Protein AF-A0A1F8U832-F1 (afdb_monomer)

Mean predicted aligned error: 9.22 Å

Structure (mmCIF, N/CA/C/O backbone):
data_AF-A0A1F8U832-F1
#
_entry.id   AF-A0A1F8U832-F1
#
loop_
_atom_site.group_PDB
_atom_site.id
_atom_site.type_symbol
_atom_site.label_atom_id
_atom_site.label_alt_id
_atom_site.label_comp_id
_atom_site.label_asym_id
_atom_site.label_entity_id
_atom_site.label_seq_id
_atom_site.pdbx_PDB_ins_code
_atom_site.Cartn_x
_atom_site.Cartn_y
_atom_site.Cartn_z
_atom_site.occupancy
_atom_site.B_iso_or_equiv
_atom_site.auth_seq_id
_atom_site.auth_comp_id
_atom_site.auth_asym_id
_atom_site.auth_atom_id
_atom_site.pdbx_PDB_model_num
ATOM 1 N N . MET A 1 1 ? 14.960 -0.489 -20.516 1.00 57.09 1 MET A N 1
ATOM 2 C CA . MET A 1 1 ? 13.555 -0.952 -20.543 1.00 57.09 1 MET A CA 1
ATOM 3 C C . MET A 1 1 ? 12.665 0.236 -20.884 1.00 57.09 1 MET A C 1
ATOM 5 O O . MET A 1 1 ? 12.935 1.311 -20.367 1.00 57.09 1 MET A O 1
ATOM 9 N N . LEU A 1 2 ? 11.672 0.081 -21.766 1.00 71.75 2 LEU A N 1
ATOM 10 C CA . LEU A 1 2 ? 10.695 1.141 -22.043 1.00 71.75 2 LEU A CA 1
ATOM 11 C C . LEU A 1 2 ? 9.468 0.912 -21.159 1.00 71.75 2 LEU A C 1
ATOM 13 O O . LEU A 1 2 ? 8.836 -0.138 -21.255 1.00 71.75 2 LEU A O 1
ATOM 17 N N . LEU A 1 3 ? 9.161 1.873 -20.292 1.00 81.12 3 LEU A N 1
ATOM 18 C CA . LEU A 1 3 ? 7.960 1.857 -19.466 1.00 81.12 3 LEU A CA 1
ATOM 19 C C . LEU A 1 3 ? 6.916 2.773 -20.111 1.00 81.12 3 LEU A C 1
ATOM 21 O O . LEU A 1 3 ? 7.233 3.911 -20.455 1.00 81.12 3 LEU A O 1
ATOM 25 N N . GLN A 1 4 ? 5.687 2.289 -20.269 1.00 86.19 4 GLN A N 1
ATOM 26 C CA . GLN A 1 4 ? 4.580 3.075 -20.805 1.00 86.19 4 GLN A CA 1
ATOM 27 C C . GLN A 1 4 ? 3.351 2.913 -19.916 1.00 86.19 4 GLN A C 1
ATOM 29 O O . GLN A 1 4 ? 3.019 1.808 -19.488 1.00 86.19 4 GLN A O 1
ATOM 34 N N . GLU A 1 5 ? 2.666 4.024 -19.659 1.00 84.88 5 GLU A N 1
ATOM 35 C CA . GLU A 1 5 ? 1.382 4.023 -18.969 1.00 84.88 5 GLU A CA 1
ATOM 36 C C . GLU A 1 5 ? 0.249 3.883 -19.988 1.00 84.88 5 GLU A C 1
ATOM 38 O O . GLU A 1 5 ? 0.193 4.601 -20.988 1.00 84.88 5 GLU A O 1
ATOM 43 N N . VAL A 1 6 ? -0.657 2.939 -19.736 1.00 88.69 6 VAL A N 1
ATOM 44 C CA . VAL A 1 6 ? -1.833 2.684 -20.571 1.00 88.69 6 VAL A CA 1
ATOM 45 C C . VAL A 1 6 ? -3.054 2.665 -19.662 1.00 88.69 6 VAL A C 1
ATOM 47 O O . VAL A 1 6 ? -3.059 1.988 -18.632 1.00 88.69 6 VAL A O 1
ATOM 50 N N . GLN A 1 7 ? -4.092 3.416 -20.028 1.00 85.62 7 GLN A N 1
ATOM 51 C CA . GLN A 1 7 ? -5.364 3.374 -19.311 1.00 85.62 7 GLN A CA 1
ATOM 52 C C . GLN A 1 7 ? -5.988 1.985 -19.476 1.00 85.62 7 GLN A C 1
ATOM 54 O O . GLN A 1 7 ? -6.135 1.497 -20.593 1.00 85.62 7 GLN A O 1
ATOM 59 N N . THR A 1 8 ? -6.328 1.337 -18.361 1.00 85.62 8 THR A N 1
ATOM 60 C CA . THR A 1 8 ? -6.852 -0.039 -18.363 1.00 85.62 8 THR A CA 1
ATOM 61 C C . THR A 1 8 ? -8.333 -0.078 -18.017 1.00 85.62 8 THR A C 1
ATOM 63 O O . THR A 1 8 ? -9.144 -0.538 -18.811 1.00 85.62 8 THR A O 1
ATOM 66 N N . GLN A 1 9 ? -8.694 0.427 -16.840 1.00 85.88 9 GLN A N 1
ATOM 67 C CA . GLN A 1 9 ? -10.064 0.452 -16.343 1.00 85.88 9 GLN A CA 1
ATOM 68 C C . GLN A 1 9 ? -10.335 1.761 -15.606 1.00 85.88 9 GLN A C 1
ATOM 70 O O . GLN A 1 9 ? -9.459 2.276 -14.908 1.00 85.88 9 GLN A O 1
ATOM 75 N N . ARG A 1 10 ? -11.561 2.276 -15.725 1.00 84.56 10 ARG A N 1
ATOM 76 C CA . ARG A 1 10 ? -12.051 3.351 -14.862 1.00 84.56 10 ARG A CA 1
ATOM 77 C C . ARG A 1 10 ? -12.679 2.726 -13.620 1.00 84.56 10 ARG A C 1
ATOM 79 O O . ARG A 1 10 ? -13.629 1.957 -13.732 1.00 84.56 10 ARG A O 1
ATOM 86 N N . LEU A 1 11 ? -12.122 3.041 -12.456 1.00 85.94 11 LEU A N 1
ATOM 87 C CA . LEU A 1 11 ? -12.671 2.635 -11.164 1.00 85.94 11 LEU A CA 1
ATOM 88 C C . LEU A 1 11 ? -13.814 3.566 -10.741 1.00 85.94 11 LEU A C 1
ATOM 90 O O . LEU A 1 11 ? -14.019 4.622 -11.339 1.00 85.94 11 LEU A O 1
ATOM 94 N N . SER A 1 12 ? -14.567 3.157 -9.719 1.00 86.00 12 SER A N 1
ATOM 95 C CA . SER A 1 12 ? -15.637 3.991 -9.164 1.00 86.00 12 SER A CA 1
ATOM 96 C C . SER A 1 12 ? -15.052 5.132 -8.338 1.00 86.00 12 SER A C 1
ATOM 98 O O . SER A 1 12 ? -14.205 4.892 -7.473 1.00 86.00 12 SER A O 1
ATOM 100 N N . ASP A 1 13 ? -15.538 6.343 -8.595 1.00 84.00 13 ASP A N 1
ATOM 101 C CA . ASP A 1 13 ? -15.222 7.541 -7.822 1.00 84.00 13 ASP A CA 1
ATOM 102 C C . ASP A 1 13 ? -15.923 7.434 -6.455 1.00 84.00 13 ASP A C 1
ATOM 104 O O . ASP A 1 13 ? -17.146 7.301 -6.383 1.00 84.00 13 ASP A O 1
ATOM 108 N N . THR A 1 14 ? -15.157 7.450 -5.365 1.00 81.56 14 THR A N 1
ATOM 109 C CA . THR A 1 14 ? -15.668 7.409 -3.989 1.00 81.56 14 THR A CA 1
ATOM 110 C C . THR A 1 14 ? -15.099 8.561 -3.181 1.00 81.56 14 THR A C 1
ATOM 112 O O . THR A 1 14 ? -13.992 9.032 -3.426 1.00 81.56 14 THR A O 1
ATOM 115 N N . TRP A 1 15 ? -15.841 8.990 -2.170 1.00 81.38 15 TRP A N 1
ATOM 116 C CA . TRP A 1 15 ? -15.314 9.889 -1.156 1.00 81.38 15 TRP A CA 1
ATOM 117 C C . TRP A 1 15 ? -14.729 9.085 0.001 1.00 81.38 15 TRP A C 1
ATOM 119 O O . TRP A 1 15 ? -15.319 8.083 0.415 1.00 81.38 15 TRP A O 1
ATOM 129 N N . PHE A 1 16 ? -13.581 9.517 0.511 1.00 75.38 16 PHE A N 1
ATOM 130 C CA . PHE A 1 16 ? -12.920 8.899 1.646 1.00 75.38 16 PHE A CA 1
ATOM 131 C C . PHE A 1 16 ? -12.707 9.917 2.763 1.00 75.38 16 PHE A C 1
ATOM 133 O O . PHE A 1 16 ? -11.929 10.856 2.623 1.00 75.38 16 PHE A O 1
ATOM 140 N N . GLY A 1 17 ? -13.434 9.745 3.864 1.00 71.81 17 GLY A N 1
ATOM 141 C CA . GLY A 1 17 ? -13.463 10.676 4.987 1.00 71.81 17 GLY A CA 1
ATOM 142 C C . GLY A 1 17 ? -14.860 10.773 5.607 1.00 71.81 17 GLY A C 1
ATOM 143 O O . GLY A 1 17 ? -15.831 10.304 5.008 1.00 71.81 17 GLY A O 1
ATOM 144 N N . PRO A 1 18 ? -14.984 11.384 6.798 1.00 68.56 18 PRO A N 1
ATOM 145 C CA . PRO A 1 18 ? -16.225 11.384 7.578 1.00 68.5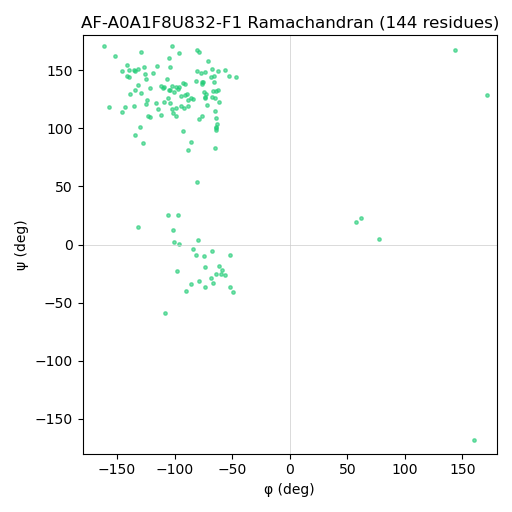6 18 PRO A CA 1
ATOM 146 C C . PRO A 1 18 ? -17.399 12.106 6.902 1.00 68.56 18 PRO A C 1
ATOM 148 O O . PRO A 1 18 ? -18.554 11.819 7.210 1.00 68.56 18 PRO A O 1
ATOM 151 N N . ASN A 1 19 ? -17.136 13.070 6.014 1.00 75.56 19 ASN A N 1
ATOM 152 C CA . ASN A 1 19 ? -18.163 13.788 5.256 1.00 75.56 19 ASN A CA 1
ATOM 153 C C . ASN A 1 19 ? -17.558 14.476 4.022 1.00 75.56 19 ASN A C 1
ATOM 155 O O . ASN A 1 19 ? -16.344 14.584 3.910 1.00 75.56 19 ASN A O 1
ATOM 159 N N . THR A 1 20 ? -18.390 15.021 3.133 1.00 75.31 20 THR A N 1
ATOM 160 C CA . THR A 1 20 ? -17.964 15.655 1.867 1.00 75.31 20 THR A CA 1
ATOM 161 C C . THR A 1 20 ? -17.162 16.956 2.013 1.00 75.31 20 THR A C 1
ATOM 163 O O . THR A 1 20 ? -16.7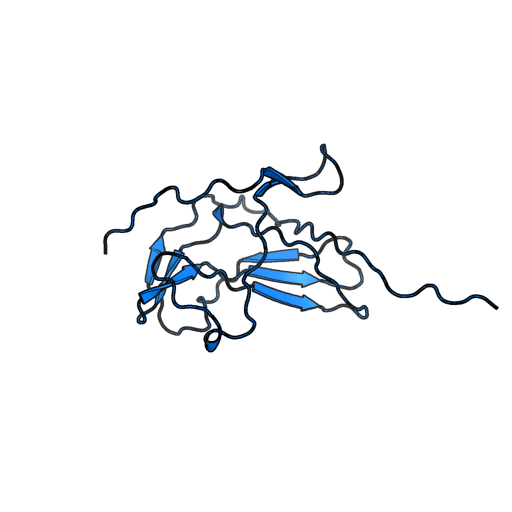18 17.504 1.010 1.00 75.31 20 THR A O 1
ATOM 166 N N . GLN A 1 21 ? -17.003 17.490 3.226 1.00 73.38 21 GLN A N 1
ATOM 167 C CA . GLN A 1 21 ? -16.164 18.661 3.511 1.00 73.38 21 GLN A CA 1
ATOM 168 C C . GLN A 1 21 ? -14.783 18.261 4.049 1.00 73.38 21 GLN A C 1
ATOM 170 O O . GLN A 1 21 ? -13.835 19.035 3.942 1.00 73.38 21 GLN A O 1
ATOM 175 N N . VAL A 1 22 ? -14.666 17.061 4.625 1.00 68.00 22 VAL A N 1
ATOM 176 C CA . VAL A 1 22 ? -13.458 16.541 5.271 1.00 68.00 22 VAL A CA 1
ATOM 177 C C . VAL A 1 22 ? -13.178 15.145 4.726 1.00 68.00 22 VAL A C 1
ATOM 179 O O . VAL A 1 22 ? -13.803 14.165 5.129 1.00 68.00 22 VAL A O 1
ATOM 182 N N . GLY A 1 23 ? -12.235 15.059 3.794 1.00 73.25 23 GLY A N 1
ATOM 183 C CA . GLY A 1 23 ? -11.854 13.818 3.131 1.00 73.25 23 GLY A CA 1
ATOM 184 C C . GLY A 1 23 ? -11.137 14.071 1.811 1.00 73.25 23 GLY A C 1
ATOM 185 O O . GLY A 1 23 ? -10.747 15.200 1.511 1.00 73.25 23 GLY A O 1
ATOM 186 N N . GLU A 1 24 ? -10.977 13.015 1.027 1.00 75.56 24 GLU A N 1
ATOM 187 C CA . GLU A 1 24 ? -10.376 13.051 -0.302 1.00 75.56 24 GLU A CA 1
ATOM 188 C C . GLU A 1 24 ? -11.187 12.226 -1.307 1.00 75.56 24 GLU A C 1
ATOM 190 O O . GLU A 1 24 ? -11.851 11.244 -0.964 1.00 75.56 24 GLU A O 1
ATOM 195 N N . LEU A 1 25 ? -11.140 12.643 -2.574 1.00 79.12 25 LEU A N 1
ATOM 196 C CA . LEU A 1 25 ? -11.664 11.844 -3.674 1.00 79.12 25 LEU A CA 1
ATOM 197 C C . LEU A 1 25 ? -10.705 10.678 -3.928 1.00 79.12 25 LEU A C 1
ATOM 199 O O . LEU A 1 25 ? -9.517 10.882 -4.180 1.00 79.12 25 LEU A O 1
ATOM 203 N N . CYS A 1 26 ? -11.235 9.462 -3.913 1.00 77.88 26 CYS A N 1
ATOM 204 C CA . CYS A 1 26 ? -10.482 8.239 -4.135 1.00 77.88 26 CYS A CA 1
ATOM 205 C C . CYS A 1 26 ? -11.152 7.367 -5.193 1.00 77.88 26 CYS A C 1
ATOM 207 O O . CYS A 1 26 ? -12.329 7.517 -5.517 1.00 77.88 26 CYS A O 1
ATOM 209 N N . TYR A 1 27 ? -10.397 6.390 -5.680 1.00 81.38 27 TYR A N 1
ATOM 210 C CA . TYR A 1 27 ? -10.945 5.291 -6.458 1.00 81.38 27 TYR A CA 1
ATOM 211 C C . TYR A 1 27 ? -11.145 4.071 -5.563 1.00 81.38 27 TYR A C 1
ATOM 213 O O . TYR A 1 27 ? -10.250 3.714 -4.796 1.00 81.38 27 TYR A O 1
ATOM 221 N N . ALA A 1 28 ? -12.296 3.412 -5.683 1.00 80.94 28 ALA A N 1
ATOM 222 C CA . ALA A 1 28 ? -12.570 2.165 -4.976 1.00 80.94 28 ALA A CA 1
ATOM 223 C C . ALA A 1 28 ? -12.308 0.945 -5.870 1.00 80.94 28 ALA A C 1
ATOM 225 O O . ALA A 1 28 ? -12.775 0.883 -7.009 1.00 80.94 28 ALA A O 1
ATOM 226 N N . ASP A 1 29 ? -11.618 -0.054 -5.320 1.00 83.00 29 ASP A N 1
ATOM 227 C CA . ASP A 1 29 ? -11.499 -1.399 -5.887 1.00 83.00 29 ASP A CA 1
ATOM 228 C C . ASP A 1 29 ? -11.551 -2.438 -4.755 1.00 83.00 29 ASP A C 1
ATOM 230 O O . ASP A 1 29 ? -11.211 -2.145 -3.605 1.00 83.00 29 ASP A O 1
ATOM 234 N N . LYS A 1 30 ? -11.975 -3.666 -5.066 1.00 80.38 30 LYS A N 1
ATOM 235 C CA . LYS A 1 30 ? -11.889 -4.778 -4.115 1.00 80.38 30 LYS A CA 1
ATOM 236 C C . LYS A 1 30 ? -10.434 -5.202 -3.987 1.00 80.38 30 LYS A C 1
ATOM 238 O O . LYS A 1 30 ? -9.765 -5.483 -4.982 1.00 80.38 30 LYS A O 1
ATOM 243 N N . THR A 1 31 ? -9.951 -5.303 -2.752 1.00 76.19 31 THR A N 1
ATOM 244 C CA . THR A 1 31 ? -8.568 -5.713 -2.519 1.00 76.19 31 THR A CA 1
ATOM 245 C C . THR A 1 31 ? -8.313 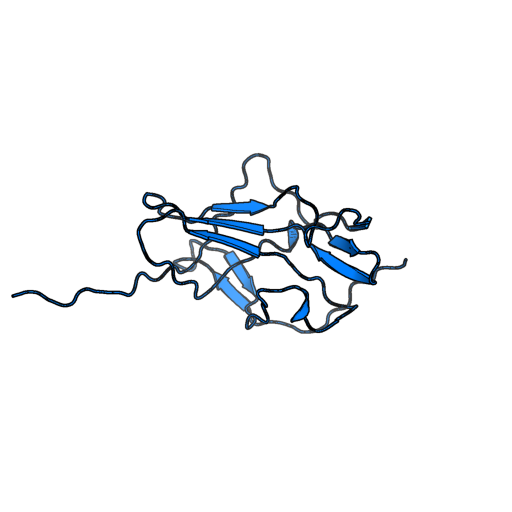-7.129 -3.041 1.00 76.19 31 THR A C 1
ATOM 247 O O . THR A 1 31 ? -9.072 -8.064 -2.789 1.00 76.19 31 THR A O 1
ATOM 250 N N . GLN A 1 32 ? -7.214 -7.285 -3.777 1.00 80.94 32 GLN A N 1
ATOM 251 C CA . GLN A 1 32 ? -6.649 -8.584 -4.145 1.00 80.94 32 GLN A CA 1
ATOM 252 C C . GLN A 1 32 ? -5.384 -8.874 -3.330 1.00 80.94 32 GLN A C 1
ATOM 254 O O . GLN A 1 32 ? -4.504 -9.596 -3.799 1.00 80.94 32 GLN A O 1
ATOM 259 N N . ALA A 1 33 ? -5.274 -8.276 -2.139 1.00 84.69 33 ALA A N 1
ATOM 260 C CA . ALA A 1 33 ? -4.129 -8.445 -1.259 1.00 84.69 33 ALA A CA 1
ATOM 261 C C . ALA A 1 33 ? -3.885 -9.922 -0.922 1.00 84.69 33 ALA A C 1
ATOM 263 O O . ALA A 1 33 ? -4.801 -10.752 -0.898 1.00 84.69 33 ALA A O 1
ATOM 264 N N . ARG A 1 34 ? -2.616 -10.233 -0.683 1.00 90.00 34 ARG A N 1
ATOM 265 C CA . ARG A 1 34 ? -2.131 -11.518 -0.186 1.00 90.00 34 ARG A CA 1
ATOM 266 C C . ARG A 1 34 ? -1.173 -11.248 0.959 1.00 90.00 34 ARG A C 1
ATOM 268 O O . ARG A 1 34 ? -0.538 -10.194 0.981 1.00 90.00 34 ARG A O 1
ATOM 275 N N . HIS A 1 35 ? -1.090 -12.188 1.893 1.00 86.25 35 HIS A N 1
ATOM 276 C CA . HIS A 1 35 ? -0.183 -12.068 3.033 1.00 86.25 35 HIS A CA 1
ATOM 277 C C . HIS A 1 35 ? 1.258 -12.417 2.658 1.00 86.25 35 HIS A C 1
ATOM 279 O O . HIS A 1 35 ? 2.188 -11.844 3.219 1.00 86.25 35 HIS A O 1
ATOM 285 N N . SER A 1 36 ? 1.436 -13.324 1.698 1.00 84.56 36 SER A N 1
ATOM 286 C CA . SER A 1 36 ? 2.740 -13.782 1.227 1.00 84.56 36 SER A CA 1
ATOM 287 C C . SER A 1 36 ? 2.975 -13.393 -0.235 1.00 84.56 36 SER A C 1
ATOM 289 O O . SER A 1 36 ? 2.031 -13.214 -1.016 1.00 84.56 36 SER A O 1
ATOM 291 N N . LYS A 1 37 ? 4.249 -13.243 -0.621 1.00 82.38 37 LYS A N 1
ATOM 292 C CA . LYS A 1 37 ? 4.627 -12.925 -2.009 1.00 82.38 37 LYS A CA 1
ATOM 293 C C . LYS A 1 37 ? 4.291 -14.095 -2.935 1.00 82.38 37 LYS A C 1
ATOM 295 O O . LYS A 1 37 ? 3.935 -13.887 -4.091 1.00 82.38 37 LYS A O 1
ATOM 300 N N . GLU A 1 38 ? 4.387 -15.313 -2.424 1.00 85.56 38 GLU A N 1
ATOM 301 C CA . GLU A 1 38 ? 4.229 -16.572 -3.148 1.00 85.56 38 GLU A CA 1
ATOM 302 C C . GLU A 1 38 ? 2.784 -16.787 -3.617 1.00 85.56 38 GLU A C 1
ATOM 304 O O . GLU A 1 38 ? 2.550 -17.400 -4.656 1.00 85.56 38 GLU A O 1
ATOM 309 N N . GLU A 1 39 ? 1.813 -16.230 -2.892 1.00 87.81 39 GLU A N 1
ATOM 310 C CA . GLU A 1 39 ? 0.392 -16.271 -3.248 1.00 87.81 39 GLU A CA 1
ATOM 311 C C . GLU A 1 39 ? -0.012 -15.214 -4.289 1.00 87.81 39 GLU A C 1
ATOM 313 O O . GLU A 1 39 ? -1.151 -15.223 -4.779 1.00 87.81 39 GLU A O 1
ATOM 318 N N . LEU A 1 40 ? 0.878 -14.268 -4.617 1.00 87.88 40 LEU A N 1
ATOM 319 C CA . LEU A 1 40 ? 0.567 -13.220 -5.581 1.00 87.88 40 LEU A CA 1
ATOM 320 C C . LEU A 1 40 ? 0.563 -13.790 -7.006 1.00 87.88 40 LEU A C 1
ATOM 322 O O . LEU A 1 40 ? 1.561 -14.354 -7.463 1.00 87.88 40 LEU A O 1
ATOM 326 N N . PRO A 1 41 ? -0.521 -13.587 -7.776 1.00 86.88 41 PRO A N 1
ATOM 327 C CA . PRO A 1 41 ? -0.514 -13.944 -9.183 1.00 86.88 41 PRO A CA 1
ATOM 328 C C . PRO A 1 41 ? 0.519 -13.089 -9.917 1.00 86.88 41 PRO A C 1
ATOM 330 O O . PRO A 1 41 ? 0.532 -11.860 -9.798 1.00 86.88 41 PRO A O 1
ATOM 333 N N . ARG A 1 42 ? 1.364 -13.730 -10.728 1.00 83.25 42 ARG A N 1
ATOM 334 C CA . ARG A 1 42 ? 2.354 -13.021 -11.543 1.00 83.25 42 ARG A CA 1
ATOM 335 C C . ARG A 1 42 ? 1.646 -12.142 -12.572 1.00 83.25 42 ARG A C 1
ATOM 337 O O . ARG A 1 42 ? 0.969 -12.637 -13.470 1.00 83.25 42 ARG A O 1
ATOM 344 N N . ARG A 1 43 ? 1.806 -10.824 -12.440 1.00 88.00 43 ARG A N 1
ATOM 345 C CA . ARG A 1 43 ? 1.227 -9.818 -13.340 1.00 88.00 43 ARG A CA 1
ATOM 346 C C . ARG A 1 43 ? 2.283 -8.786 -13.699 1.00 88.00 43 ARG A C 1
ATOM 348 O O . ARG A 1 43 ? 2.452 -7.797 -13.002 1.00 88.00 43 ARG A O 1
ATOM 355 N N . VAL A 1 44 ? 2.958 -9.004 -14.821 1.00 85.56 44 VAL A N 1
ATOM 356 C CA . VAL A 1 44 ? 4.064 -8.149 -15.294 1.00 85.56 44 VAL A CA 1
ATOM 357 C C . VAL A 1 44 ? 3.661 -6.693 -15.571 1.00 85.56 44 VAL A C 1
ATOM 359 O O . VAL A 1 44 ? 4.509 -5.816 -15.615 1.00 85.56 44 VAL A O 1
ATOM 362 N N . HIS A 1 45 ? 2.364 -6.427 -15.743 1.00 88.56 45 HIS A N 1
ATOM 363 C CA . HIS A 1 45 ? 1.813 -5.099 -16.027 1.00 88.56 45 HIS A CA 1
ATOM 364 C C . HIS A 1 45 ? 1.216 -4.403 -14.791 1.00 88.56 45 HIS A C 1
ATOM 366 O O . HIS A 1 45 ? 0.646 -3.322 -14.924 1.00 88.56 45 HIS A O 1
ATOM 372 N N . LYS A 1 46 ? 1.279 -5.017 -13.598 1.00 90.00 46 LYS A N 1
ATOM 373 C CA . LYS A 1 46 ? 0.779 -4.420 -12.350 1.00 90.00 46 LYS A CA 1
ATOM 374 C C . LYS A 1 46 ? 1.901 -4.312 -11.331 1.00 90.00 46 LYS A C 1
ATOM 376 O O . LYS A 1 46 ? 2.623 -5.276 -11.104 1.00 90.00 46 LYS A O 1
ATOM 381 N N . ALA A 1 47 ? 1.990 -3.155 -10.687 1.00 91.88 47 ALA A N 1
ATOM 382 C CA . ALA A 1 47 ? 2.841 -2.979 -9.524 1.00 91.88 47 ALA A CA 1
ATOM 383 C C . ALA A 1 47 ? 2.147 -3.508 -8.263 1.00 91.88 47 ALA A C 1
ATOM 385 O O . ALA A 1 47 ? 0.942 -3.319 -8.086 1.00 91.88 47 ALA A O 1
ATOM 386 N N . VAL A 1 48 ? 2.912 -4.159 -7.391 1.00 93.00 48 VAL A N 1
ATOM 387 C CA . VAL A 1 48 ? 2.474 -4.581 -6.058 1.00 93.00 48 VAL A CA 1
ATOM 388 C C . VAL A 1 48 ? 2.878 -3.513 -5.047 1.00 93.00 48 VAL A C 1
ATOM 390 O O . VAL A 1 48 ? 4.047 -3.137 -4.978 1.00 93.00 48 VAL A O 1
ATOM 393 N N . THR A 1 49 ? 1.927 -3.047 -4.239 1.00 92.12 49 THR A N 1
ATOM 394 C CA . THR A 1 49 ? 2.203 -2.147 -3.111 1.00 92.12 49 THR A CA 1
ATOM 395 C C . THR A 1 49 ? 2.262 -2.954 -1.820 1.00 92.12 49 THR A C 1
ATOM 397 O O . THR A 1 49 ? 1.224 -3.459 -1.387 1.00 92.12 49 THR A O 1
ATOM 400 N N . PRO A 1 50 ? 3.442 -3.104 -1.191 1.00 92.31 50 PRO A N 1
ATOM 401 C CA . PRO A 1 50 ? 3.531 -3.726 0.120 1.00 92.31 50 PRO A CA 1
ATOM 402 C C . PRO A 1 50 ? 2.845 -2.844 1.159 1.00 92.31 50 PRO A C 1
ATOM 404 O O . PRO A 1 50 ? 3.125 -1.647 1.241 1.00 92.31 50 PRO A O 1
ATOM 407 N N . VAL A 1 51 ? 1.994 -3.447 1.985 1.00 90.19 51 VAL A N 1
ATOM 408 C CA . VAL A 1 51 ? 1.343 -2.769 3.107 1.00 90.19 51 VAL A CA 1
ATOM 409 C C . VAL A 1 51 ? 1.652 -3.536 4.384 1.00 90.19 51 VAL A C 1
ATOM 411 O O . VAL A 1 51 ? 1.362 -4.726 4.478 1.00 90.19 51 VAL A O 1
ATOM 414 N N . THR A 1 52 ? 2.214 -2.846 5.370 1.00 90.12 52 THR A N 1
ATOM 415 C CA . THR A 1 52 ? 2.417 -3.377 6.718 1.00 90.12 52 THR A CA 1
ATOM 416 C C . THR A 1 52 ? 1.465 -2.680 7.667 1.00 90.12 52 THR A C 1
ATOM 418 O O . THR A 1 52 ? 1.514 -1.462 7.810 1.00 90.12 52 THR A O 1
ATOM 421 N N . VAL A 1 53 ? 0.629 -3.454 8.346 1.00 88.38 53 VAL A N 1
ATOM 422 C CA . VAL A 1 53 ? -0.288 -2.950 9.365 1.00 88.38 53 VAL A CA 1
ATOM 423 C C . VAL A 1 53 ? 0.268 -3.310 10.737 1.00 88.38 53 VAL A C 1
ATOM 425 O O . VAL A 1 53 ? 0.489 -4.483 11.028 1.00 88.38 53 VAL A O 1
ATOM 428 N N . LYS A 1 54 ? 0.502 -2.301 11.574 1.00 89.69 54 LYS A N 1
ATOM 429 C CA . LYS A 1 54 ? 0.928 -2.444 12.964 1.00 89.69 54 LYS A CA 1
ATOM 430 C C . LYS A 1 54 ? -0.209 -1.994 13.864 1.00 89.69 54 LYS A C 1
ATOM 432 O O . LYS A 1 54 ? -0.536 -0.810 13.906 1.00 89.69 54 LYS A O 1
ATOM 437 N N . ASN A 1 55 ? -0.800 -2.952 14.566 1.00 88.25 55 ASN A N 1
ATOM 438 C CA . ASN A 1 55 ? -1.723 -2.658 15.646 1.00 88.25 55 ASN A CA 1
ATOM 439 C C . ASN A 1 55 ? -0.942 -2.620 16.963 1.00 88.25 55 ASN A C 1
ATOM 441 O O . ASN A 1 55 ? -0.652 -3.671 17.527 1.00 88.25 55 ASN A O 1
ATOM 445 N N . ASN A 1 56 ? -0.572 -1.425 17.415 1.00 87.75 56 ASN A N 1
ATOM 446 C CA . ASN A 1 56 ? 0.070 -1.202 18.712 1.00 87.75 56 ASN A CA 1
ATOM 447 C C . ASN A 1 56 ? -0.957 -0.771 19.772 1.00 87.75 56 ASN A C 1
ATOM 449 O O . ASN A 1 56 ? -0.604 -0.063 20.714 1.00 87.75 56 ASN A O 1
ATOM 453 N N . SER A 1 57 ? -2.223 -1.147 19.592 1.00 84.31 57 SER A N 1
ATOM 454 C CA . SER A 1 57 ? -3.292 -0.906 20.551 1.00 84.31 57 SER A CA 1
ATOM 455 C C . SER A 1 57 ? -3.656 -2.190 21.302 1.00 84.31 57 SER A C 1
ATOM 457 O O . SER A 1 57 ? -3.370 -3.311 20.871 1.00 84.31 57 SER A O 1
ATOM 459 N N . SER A 1 58 ? -4.305 -2.017 22.445 1.00 84.38 58 SER A N 1
ATOM 460 C CA . SER A 1 58 ? -4.900 -3.081 23.253 1.00 84.38 58 SER A CA 1
ATOM 461 C C . SER A 1 58 ? -6.195 -3.649 22.656 1.00 84.38 58 SER A C 1
ATOM 463 O O . SER A 1 58 ? -6.702 -4.668 23.130 1.00 84.38 58 SER A O 1
ATOM 465 N N . GLN A 1 59 ? -6.738 -3.009 21.615 1.00 83.44 59 GLN A N 1
ATOM 466 C CA . GLN A 1 59 ? -8.025 -3.346 21.015 1.00 83.44 59 GLN A CA 1
ATOM 467 C C . GLN A 1 59 ? -7.862 -4.085 19.686 1.00 83.44 59 GLN A C 1
ATOM 469 O O . GLN A 1 59 ? -6.891 -3.916 18.947 1.00 83.44 59 GLN A O 1
ATOM 474 N N . MET A 1 60 ? -8.853 -4.909 19.343 1.00 82.69 60 MET A N 1
ATOM 475 C CA . MET A 1 60 ? -8.919 -5.502 18.011 1.00 82.69 60 MET A CA 1
ATOM 476 C C . MET A 1 60 ? -9.186 -4.408 16.970 1.00 82.69 60 MET A C 1
ATOM 478 O O . MET A 1 60 ? -10.165 -3.674 17.075 1.00 82.69 60 MET A O 1
ATOM 482 N N . MET A 1 61 ? -8.344 -4.346 15.938 1.00 81.50 61 MET A N 1
ATOM 483 C CA . MET A 1 61 ? -8.493 -3.410 14.827 1.00 81.50 61 MET A CA 1
ATOM 484 C C . MET A 1 61 ? -9.075 -4.119 13.599 1.00 81.50 61 MET A C 1
ATOM 486 O O . MET A 1 61 ? -8.446 -5.012 13.028 1.00 81.50 61 MET A O 1
ATOM 490 N N . SER A 1 62 ? -10.267 -3.701 13.178 1.00 81.38 62 SER A N 1
ATOM 491 C CA . SER A 1 62 ? -10.882 -4.090 11.907 1.00 81.38 62 SER A CA 1
ATOM 492 C C . SER A 1 62 ? -10.526 -3.064 10.825 1.00 81.38 62 SER A C 1
ATOM 494 O O . SER A 1 62 ? -10.514 -1.863 11.080 1.00 81.38 62 SER A O 1
ATOM 496 N N . ILE A 1 63 ? -10.223 -3.519 9.606 1.00 78.75 63 ILE A N 1
ATOM 497 C CA . ILE A 1 63 ? -9.975 -2.632 8.460 1.00 78.75 63 ILE A CA 1
ATOM 498 C C . ILE A 1 63 ? -10.974 -2.979 7.365 1.00 78.75 63 ILE A C 1
ATOM 500 O O . ILE A 1 63 ? -10.863 -4.026 6.729 1.00 78.75 63 ILE A O 1
ATOM 504 N N . GLU A 1 64 ? -11.926 -2.084 7.122 1.00 78.75 64 GLU A N 1
ATOM 505 C CA . GLU A 1 64 ? -12.884 -2.233 6.023 1.00 78.75 64 GLU A CA 1
ATOM 506 C C . GLU A 1 64 ? -12.379 -1.592 4.731 1.00 78.75 64 GLU A C 1
ATOM 508 O O . GLU A 1 64 ? -12.548 -2.136 3.637 1.00 78.75 64 GLU A 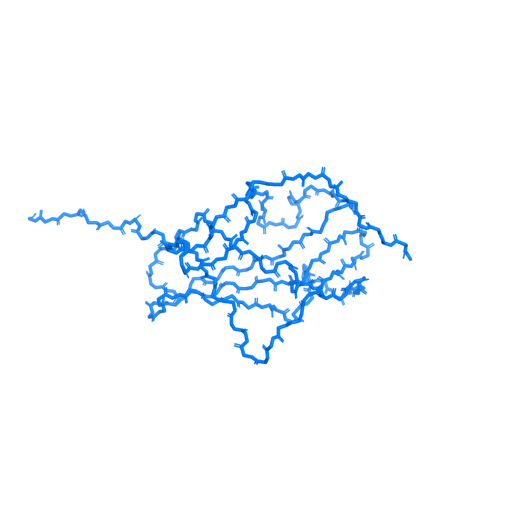O 1
ATOM 513 N N . LYS A 1 65 ? -11.747 -0.422 4.855 1.00 78.06 65 LYS A N 1
ATOM 514 C CA . LYS A 1 65 ? -11.246 0.372 3.734 1.00 78.06 65 LYS A CA 1
ATOM 515 C C . LYS A 1 65 ? -9.886 0.963 4.067 1.00 78.06 65 LYS A C 1
ATOM 517 O O . LYS A 1 65 ? -9.634 1.385 5.193 1.00 78.06 65 LYS A O 1
ATOM 522 N N . LEU A 1 66 ? -9.036 1.030 3.049 1.00 79.62 66 LEU A N 1
ATOM 523 C CA . LEU A 1 66 ? -7.698 1.595 3.129 1.00 79.62 66 LEU A CA 1
ATOM 524 C C . LEU A 1 66 ? -7.466 2.494 1.911 1.00 79.62 66 LEU A C 1
ATOM 526 O O . LEU A 1 66 ? -7.495 2.001 0.784 1.00 79.62 66 LEU A O 1
ATOM 530 N N . SER A 1 67 ? -7.219 3.787 2.133 1.00 82.06 67 SER A N 1
ATOM 531 C CA . SER A 1 67 ? -6.706 4.680 1.084 1.00 82.06 67 SER A CA 1
ATOM 532 C C . SER A 1 67 ? -5.185 4.577 1.043 1.00 82.06 67 SER A C 1
ATOM 534 O O . SER A 1 67 ? -4.511 4.720 2.065 1.00 82.06 67 SER A O 1
ATOM 536 N N . LEU A 1 68 ? -4.642 4.283 -0.138 1.00 85.56 68 LEU A N 1
ATOM 537 C CA . LEU A 1 68 ? -3.203 4.215 -0.369 1.00 85.56 68 LEU A CA 1
ATOM 538 C C . LEU A 1 68 ? -2.750 5.455 -1.144 1.00 85.56 68 LEU A C 1
ATOM 540 O O . LEU A 1 68 ? -3.330 5.756 -2.190 1.00 85.56 68 LEU A O 1
ATOM 544 N N . PRO A 1 69 ? -1.661 6.123 -0.729 1.00 86.38 69 PRO A N 1
ATOM 545 C CA . PRO A 1 69 ? -1.165 7.326 -1.387 1.00 86.38 69 PRO A CA 1
ATOM 546 C C . PRO A 1 69 ? -0.336 6.991 -2.636 1.00 86.38 69 PRO A C 1
ATOM 548 O O . PRO A 1 69 ? 0.803 7.428 -2.779 1.00 86.38 69 PRO A O 1
ATOM 551 N N . VAL A 1 70 ? -0.898 6.206 -3.558 1.00 88.75 70 VAL A N 1
ATOM 552 C CA . VAL A 1 70 ? -0.207 5.685 -4.752 1.00 88.75 70 VAL A CA 1
ATOM 553 C C . VAL A 1 70 ? 0.543 6.763 -5.553 1.00 88.75 70 VAL A C 1
ATOM 555 O O . VAL A 1 70 ? 1.667 6.486 -5.970 1.00 88.75 70 VAL A O 1
ATOM 558 N N . PRO A 1 71 ? 0.018 7.992 -5.762 1.00 89.50 71 PRO A N 1
ATOM 559 C CA . PRO A 1 71 ? 0.751 9.037 -6.485 1.00 89.50 71 PRO A CA 1
ATOM 560 C C . PRO A 1 71 ? 2.098 9.426 -5.862 1.00 89.50 71 PRO A C 1
ATOM 562 O O . PRO A 1 71 ? 2.958 9.952 -6.565 1.00 89.50 71 PRO A O 1
ATOM 565 N N . TYR A 1 72 ? 2.288 9.164 -4.570 1.00 89.62 72 TYR A N 1
ATOM 566 C CA . TYR A 1 72 ? 3.487 9.510 -3.812 1.00 89.62 72 TYR A CA 1
ATOM 567 C C . TYR A 1 72 ? 4.486 8.353 -3.701 1.00 89.62 72 TYR A C 1
ATOM 569 O O . TYR A 1 72 ? 5.539 8.517 -3.087 1.00 89.62 72 TYR A O 1
ATOM 577 N N . LEU A 1 73 ? 4.179 7.198 -4.297 1.00 92.06 73 LEU A N 1
ATOM 578 C CA . LEU A 1 73 ? 5.046 6.026 -4.280 1.00 92.06 73 LEU A CA 1
ATOM 579 C C . LEU A 1 73 ? 5.889 5.968 -5.558 1.00 92.06 73 LEU A C 1
ATOM 581 O O . LEU A 1 73 ? 5.395 6.155 -6.671 1.00 92.06 73 LEU A O 1
ATOM 585 N N . SER A 1 74 ? 7.171 5.677 -5.394 1.00 93.25 74 SER A N 1
ATOM 586 C CA . SER A 1 74 ? 8.094 5.335 -6.471 1.00 93.25 74 SER A CA 1
ATOM 587 C C . SER A 1 74 ? 7.772 3.945 -7.020 1.00 93.25 74 SER A C 1
ATOM 589 O O . SER A 1 74 ? 7.187 3.114 -6.324 1.00 93.25 74 SER A O 1
ATOM 591 N N . LEU A 1 75 ? 8.204 3.675 -8.253 1.00 93.62 75 LEU A N 1
ATOM 592 C CA . LEU A 1 75 ? 8.086 2.368 -8.895 1.00 93.62 75 LEU A CA 1
ATOM 593 C C . LEU A 1 75 ? 9.458 1.709 -9.021 1.00 93.62 75 LEU A C 1
ATOM 595 O O . LEU A 1 75 ? 10.417 2.328 -9.488 1.00 93.62 75 LEU A O 1
ATOM 599 N N . TYR A 1 76 ? 9.509 0.429 -8.689 1.00 93.19 76 TYR A N 1
ATOM 600 C CA . TYR A 1 76 ? 10.687 -0.417 -8.715 1.00 93.19 76 TYR A CA 1
ATOM 601 C C . TYR A 1 76 ? 10.445 -1.671 -9.552 1.00 93.19 76 TYR A C 1
ATOM 603 O O . TYR A 1 76 ? 9.337 -2.208 -9.581 1.00 93.19 76 TYR A O 1
ATOM 611 N N . GLY A 1 77 ? 11.498 -2.144 -10.207 1.00 92.00 77 GLY A N 1
ATOM 612 C CA . GLY A 1 77 ? 11.570 -3.448 -10.850 1.00 92.00 77 GLY A CA 1
ATOM 613 C C . GLY A 1 77 ? 12.523 -4.352 -10.082 1.00 92.00 77 GLY A C 1
ATOM 614 O O . GLY A 1 77 ? 13.617 -3.928 -9.704 1.00 92.00 77 GLY A O 1
ATOM 615 N N . LEU A 1 78 ? 12.109 -5.594 -9.847 1.00 89.94 78 LEU A N 1
ATOM 616 C CA . LEU A 1 78 ? 12.980 -6.633 -9.300 1.00 89.94 78 LEU A CA 1
ATOM 617 C C . LEU A 1 78 ? 13.571 -7.497 -10.420 1.00 89.94 78 LEU A C 1
ATOM 619 O O . LEU A 1 78 ? 13.077 -7.509 -11.548 1.00 89.94 78 LEU A O 1
ATOM 623 N N . ALA A 1 79 ? 14.608 -8.270 -10.089 1.00 87.69 79 ALA A N 1
ATOM 624 C CA . ALA A 1 79 ? 15.284 -9.169 -11.028 1.00 87.69 79 ALA A CA 1
ATOM 625 C C . ALA A 1 79 ? 14.360 -10.246 -11.637 1.00 87.69 79 ALA A C 1
ATOM 627 O O . ALA A 1 79 ? 14.611 -10.728 -12.737 1.00 87.69 79 ALA A O 1
ATOM 628 N N . ASP A 1 80 ? 13.273 -10.605 -10.947 1.00 86.69 80 ASP A N 1
ATOM 629 C CA . ASP A 1 80 ? 12.252 -11.542 -11.437 1.00 86.69 80 ASP A CA 1
ATOM 630 C C . ASP A 1 80 ? 11.246 -10.900 -12.422 1.00 86.69 80 ASP A C 1
ATOM 632 O O . ASP A 1 80 ? 10.294 -11.557 -12.851 1.00 86.69 80 ASP A O 1
ATOM 636 N N . GLY A 1 81 ? 11.442 -9.624 -12.778 1.00 87.44 81 GLY A N 1
ATOM 637 C CA . GLY A 1 81 ? 10.580 -8.851 -13.673 1.00 87.44 81 GLY A CA 1
ATOM 638 C C . GLY A 1 81 ? 9.290 -8.345 -13.023 1.00 87.44 81 GLY A C 1
ATOM 639 O O . GLY A 1 81 ? 8.445 -7.771 -13.711 1.00 87.44 81 GLY A O 1
ATOM 640 N N . SER A 1 82 ? 9.102 -8.559 -11.718 1.00 90.19 82 SER A N 1
ATOM 641 C CA . SER A 1 82 ? 7.947 -8.027 -10.999 1.00 90.19 82 SER A CA 1
ATOM 642 C C . SER A 1 82 ? 8.103 -6.538 -10.694 1.00 90.19 82 SER A C 1
ATOM 644 O O . SER A 1 82 ? 9.205 -6.028 -10.473 1.00 90.19 82 SER A O 1
ATOM 646 N N . LEU A 1 83 ? 6.968 -5.841 -10.685 1.00 92.19 83 LEU A N 1
ATOM 647 C CA . LEU A 1 83 ? 6.884 -4.417 -10.402 1.00 92.19 83 LEU A CA 1
ATOM 648 C C . 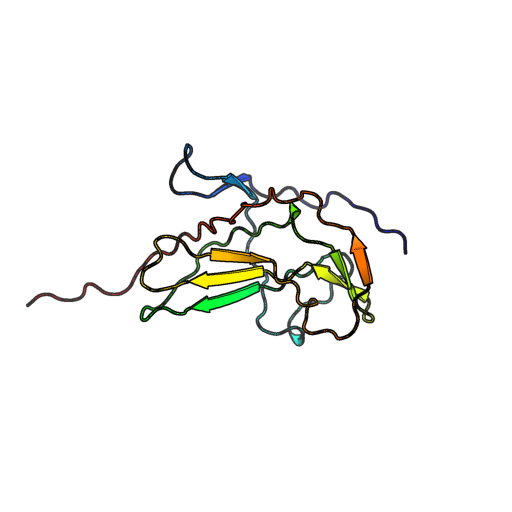LEU A 1 83 ? 6.394 -4.198 -8.975 1.00 92.19 83 LEU A C 1
ATOM 650 O O . LEU A 1 83 ? 5.432 -4.831 -8.538 1.00 92.19 83 LEU A O 1
ATOM 654 N N . TRP A 1 84 ? 7.025 -3.269 -8.270 1.00 93.81 84 TRP A N 1
ATOM 655 C CA . TRP A 1 84 ? 6.731 -2.975 -6.873 1.00 93.81 84 TRP A CA 1
ATOM 656 C C . TRP A 1 84 ? 6.752 -1.482 -6.606 1.00 93.81 84 TRP A C 1
ATOM 658 O O . TRP A 1 84 ? 7.495 -0.749 -7.251 1.00 93.81 84 TRP A O 1
ATOM 668 N N . THR A 1 85 ? 5.965 -1.022 -5.642 1.00 94.31 85 THR A N 1
ATOM 669 C CA . THR A 1 85 ? 6.043 0.362 -5.166 1.00 94.31 85 THR A CA 1
ATOM 670 C C . THR A 1 85 ? 6.781 0.456 -3.840 1.00 94.31 85 THR A C 1
ATOM 672 O O . THR A 1 85 ? 7.020 -0.566 -3.194 1.00 94.31 85 THR A O 1
ATOM 675 N N . ASP A 1 86 ? 7.072 1.682 -3.397 1.00 92.56 86 ASP A N 1
ATOM 676 C CA . ASP A 1 86 ? 7.422 1.930 -1.993 1.00 92.56 86 ASP A CA 1
ATOM 677 C C . ASP A 1 86 ? 6.427 1.224 -1.048 1.00 92.56 86 ASP A C 1
ATOM 679 O O . ASP A 1 86 ? 5.228 1.121 -1.344 1.00 92.56 86 ASP A O 1
ATOM 683 N N . GLN A 1 87 ? 6.934 0.725 0.083 1.00 91.56 87 GLN A N 1
ATOM 684 C CA . GLN A 1 87 ? 6.107 0.097 1.111 1.00 91.56 87 GLN A CA 1
ATOM 685 C C . GLN A 1 87 ? 5.357 1.162 1.910 1.00 91.56 87 GLN A C 1
ATOM 687 O O . GLN A 1 87 ? 5.920 2.179 2.309 1.00 91.56 87 GLN A O 1
ATOM 692 N N . VAL A 1 88 ? 4.101 0.867 2.222 1.00 89.94 88 VAL A N 1
ATOM 693 C CA . VAL A 1 88 ? 3.257 1.674 3.096 1.00 89.94 88 VAL A CA 1
ATOM 694 C C . VAL A 1 88 ? 3.137 0.997 4.461 1.00 89.94 88 VAL A C 1
ATOM 696 O O . VAL A 1 88 ? 2.895 -0.204 4.548 1.00 89.94 88 VAL A O 1
ATOM 699 N N . ILE A 1 89 ? 3.308 1.761 5.536 1.00 88.81 89 ILE A N 1
ATOM 700 C CA . ILE A 1 89 ? 3.161 1.301 6.918 1.00 88.81 89 ILE A CA 1
ATOM 701 C C . ILE A 1 89 ? 1.992 2.050 7.548 1.00 88.81 89 ILE A C 1
ATOM 703 O O . ILE A 1 89 ? 2.011 3.277 7.607 1.00 88.81 89 ILE A O 1
ATOM 707 N N . LEU A 1 90 ? 0.999 1.305 8.023 1.00 87.12 90 LEU A N 1
ATOM 708 C CA . LEU A 1 90 ? -0.098 1.802 8.842 1.00 87.12 90 LEU A CA 1
ATOM 709 C C . LEU A 1 90 ? 0.214 1.488 10.306 1.00 87.12 90 LEU A C 1
ATOM 711 O O . LEU A 1 90 ? 0.333 0.318 10.661 1.00 87.12 90 LEU A O 1
ATOM 715 N N . ASP A 1 91 ? 0.359 2.515 11.137 1.00 86.19 91 ASP A N 1
ATOM 716 C CA . ASP A 1 91 ? 0.621 2.389 12.574 1.00 86.19 91 ASP A CA 1
ATOM 717 C C . ASP A 1 91 ? -0.572 2.942 13.359 1.00 86.19 91 ASP A C 1
ATOM 719 O O . ASP A 1 91 ? -0.915 4.124 13.232 1.00 86.19 91 ASP A O 1
ATOM 723 N N . HIS A 1 92 ? -1.225 2.068 14.123 1.00 83.62 92 HIS A N 1
ATOM 724 C CA . HIS A 1 92 ? -2.352 2.397 14.989 1.00 83.62 92 HIS A CA 1
ATOM 725 C C . HIS A 1 92 ? -1.955 2.244 16.461 1.00 83.62 92 HIS A C 1
ATOM 727 O O . HIS A 1 92 ? -1.303 1.265 16.825 1.00 83.62 92 HIS A O 1
ATOM 733 N N . GLN A 1 93 ? -2.349 3.205 17.298 1.00 81.94 93 GLN A N 1
ATOM 734 C CA . GLN A 1 93 ? -2.002 3.290 18.722 1.00 81.94 93 GLN A CA 1
ATOM 735 C C . GLN A 1 93 ? -3.258 3.616 19.539 1.00 81.94 93 GLN A C 1
ATOM 737 O O . GLN A 1 93 ? -4.128 4.320 19.033 1.00 81.94 93 GLN A O 1
ATOM 742 N N . ASP A 1 94 ? -3.327 3.144 20.792 1.00 71.88 94 ASP A N 1
ATOM 743 C CA . ASP A 1 94 ? -4.513 3.267 21.670 1.00 71.88 94 ASP A CA 1
ATOM 744 C C . ASP A 1 94 ? -5.057 4.704 21.809 1.00 71.88 94 AS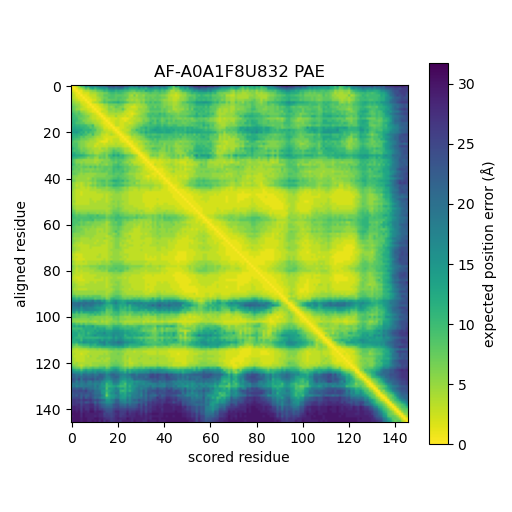P A C 1
ATOM 746 O O . ASP A 1 94 ? -6.266 4.895 21.872 1.00 71.88 94 ASP A O 1
ATOM 750 N N . ASP A 1 95 ? -4.179 5.711 21.845 1.00 64.44 95 ASP A N 1
ATOM 751 C CA . ASP A 1 95 ? -4.537 7.122 22.095 1.00 64.44 95 ASP A CA 1
ATOM 752 C C . ASP A 1 95 ? -4.579 7.972 20.807 1.00 64.44 95 ASP A C 1
ATOM 754 O O . ASP A 1 95 ? -4.583 9.203 20.832 1.00 64.44 95 ASP A O 1
ATOM 758 N N . ALA A 1 96 ? -4.544 7.325 19.638 1.00 61.53 96 ALA A N 1
ATOM 759 C CA . ALA A 1 96 ? -4.563 8.014 18.356 1.00 61.53 96 ALA A CA 1
ATOM 760 C C . ALA A 1 96 ? -5.967 7.972 17.738 1.00 61.53 96 ALA A C 1
ATOM 762 O O . ALA A 1 96 ? -6.409 6.930 17.263 1.00 61.53 96 ALA A O 1
ATOM 763 N N . GLU A 1 97 ? -6.624 9.136 17.635 1.00 58.81 97 GLU A N 1
ATOM 764 C CA . GLU A 1 97 ? -7.878 9.286 16.870 1.00 58.81 97 GLU A CA 1
ATOM 765 C C . GLU A 1 97 ? -7.730 8.847 15.402 1.00 58.81 97 GLU A C 1
ATOM 767 O O . GLU A 1 97 ? -8.706 8.472 14.756 1.00 58.81 97 GLU A O 1
ATOM 772 N N . LEU A 1 98 ? -6.509 8.911 14.856 1.00 63.16 98 LEU A N 1
ATOM 773 C CA . LEU A 1 98 ? -6.203 8.560 13.473 1.00 63.16 98 LEU A CA 1
ATOM 774 C C . LEU A 1 98 ? -4.945 7.697 13.393 1.00 63.16 98 LEU A C 1
ATOM 776 O O . LEU A 1 98 ? -3.892 8.050 13.931 1.00 63.16 98 LEU A O 1
ATOM 780 N N . SER A 1 99 ? -5.034 6.610 12.628 1.00 69.81 99 SER A N 1
ATOM 781 C CA . SER A 1 99 ? -3.874 5.801 12.265 1.00 69.81 99 SER A CA 1
ATOM 782 C C . SER A 1 99 ? -2.918 6.594 11.378 1.00 69.81 99 SER A C 1
ATOM 784 O O . SER A 1 99 ? -3.316 7.344 10.482 1.00 69.81 99 SER A O 1
ATOM 786 N N . ARG A 1 100 ? -1.619 6.433 11.623 1.00 74.75 100 ARG A N 1
ATOM 787 C CA . ARG A 1 100 ? -0.573 7.124 10.867 1.00 74.75 100 ARG A CA 1
ATOM 788 C C . ARG A 1 100 ? -0.145 6.266 9.693 1.00 74.75 100 ARG A C 1
ATOM 790 O O . ARG A 1 100 ? 0.223 5.110 9.880 1.00 74.75 100 ARG A O 1
ATOM 797 N N . LEU A 1 101 ? -0.138 6.852 8.498 1.00 79.50 101 LEU A N 1
ATOM 798 C CA . LEU A 1 101 ? 0.368 6.195 7.301 1.00 79.50 101 LEU A CA 1
ATOM 799 C C . LEU A 1 101 ? 1.719 6.785 6.906 1.00 79.50 101 LEU A C 1
ATOM 801 O O . LEU A 1 101 ? 1.881 7.997 6.763 1.00 79.50 101 LEU A O 1
ATOM 805 N N . GLN A 1 102 ? 2.701 5.905 6.753 1.00 84.75 102 GLN A N 1
ATOM 806 C CA . GLN A 1 102 ? 4.082 6.249 6.448 1.00 84.75 102 GLN A CA 1
ATOM 807 C C . GLN A 1 102 ? 4.544 5.508 5.201 1.00 84.75 102 GLN A C 1
ATOM 809 O O . GLN A 1 102 ? 4.225 4.338 5.009 1.00 84.75 102 GLN A O 1
ATOM 814 N N . ILE A 1 103 ? 5.340 6.181 4.375 1.00 87.31 103 ILE A N 1
ATOM 815 C CA . ILE A 1 103 ? 6.040 5.544 3.263 1.00 87.31 103 ILE A CA 1
ATOM 816 C C . ILE A 1 103 ? 7.411 5.113 3.783 1.00 87.31 103 ILE A C 1
ATOM 818 O O . ILE A 1 103 ? 8.212 5.936 4.236 1.00 87.31 103 ILE A O 1
ATOM 822 N N . SER A 1 104 ? 7.656 3.808 3.773 1.00 84.31 104 SER A N 1
ATOM 823 C CA . SER A 1 104 ? 8.916 3.217 4.203 1.00 84.31 104 SER A CA 1
ATOM 824 C C . SER A 1 104 ? 10.029 3.579 3.228 1.00 84.31 104 SER A C 1
ATOM 826 O O . SER A 1 104 ? 9.830 3.616 2.018 1.00 84.31 104 SER A O 1
ATOM 828 N N . LYS A 1 105 ? 11.233 3.789 3.761 1.00 77.62 105 LYS A N 1
ATOM 829 C CA . LYS A 1 105 ? 12.457 3.901 2.953 1.00 77.62 105 LYS A CA 1
ATOM 830 C C . LYS A 1 105 ? 13.065 2.534 2.624 1.00 77.62 105 LYS A C 1
ATOM 832 O O . LYS A 1 105 ? 14.094 2.478 1.956 1.00 77.62 105 LYS A O 1
ATOM 837 N N . GLN A 1 106 ? 12.490 1.453 3.153 1.00 79.56 106 GLN A N 1
ATOM 838 C CA . GLN A 1 106 ? 12.963 0.100 2.889 1.00 79.56 106 GLN A CA 1
ATOM 839 C C . GLN A 1 106 ? 12.597 -0.327 1.474 1.00 79.56 106 GLN A C 1
ATOM 841 O O . GLN A 1 106 ? 11.570 0.073 0.925 1.00 79.56 106 GLN A O 1
ATOM 846 N N . MET A 1 107 ? 13.453 -1.164 0.897 1.00 77.19 107 MET A N 1
ATOM 847 C CA . MET A 1 107 ? 13.222 -1.690 -0.436 1.00 77.19 107 MET A CA 1
ATOM 848 C C . MET A 1 107 ? 11.991 -2.603 -0.467 1.00 77.19 107 MET A C 1
ATOM 850 O O . MET A 1 107 ? 11.722 -3.321 0.505 1.00 77.19 107 MET A O 1
ATOM 854 N N . PRO A 1 108 ? 11.233 -2.601 -1.575 1.00 77.38 108 PRO A N 1
ATOM 855 C CA . PRO A 1 108 ? 10.030 -3.409 -1.670 1.00 77.38 108 PRO A CA 1
ATOM 856 C C . PRO A 1 108 ? 10.332 -4.908 -1.570 1.00 77.38 108 PRO A C 1
ATOM 858 O O . PRO A 1 108 ? 11.385 -5.379 -2.001 1.00 77.38 108 PRO A O 1
ATOM 861 N N . ALA A 1 109 ? 9.375 -5.660 -1.020 1.00 70.62 109 ALA A N 1
ATOM 862 C CA . ALA A 1 109 ? 9.427 -7.121 -0.900 1.00 70.62 109 ALA A CA 1
ATOM 863 C C . ALA A 1 109 ? 10.640 -7.689 -0.135 1.00 70.62 109 ALA A C 1
ATOM 865 O O . ALA A 1 109 ? 10.963 -8.860 -0.317 1.00 70.62 109 ALA A O 1
ATOM 866 N N . GLY A 1 110 ? 11.330 -6.880 0.680 1.00 71.12 110 GLY A N 1
ATOM 867 C CA . GLY A 1 110 ? 12.549 -7.315 1.373 1.00 71.12 110 GLY A CA 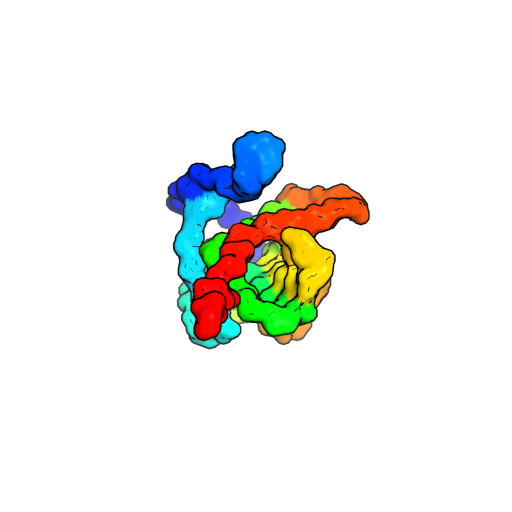1
ATOM 868 C C . GLY A 1 110 ? 13.683 -7.699 0.419 1.00 71.12 110 GLY A C 1
ATOM 869 O O . GLY A 1 110 ? 14.541 -8.492 0.787 1.00 71.12 110 GLY A O 1
ATOM 870 N N . SER A 1 111 ? 13.658 -7.197 -0.820 1.00 73.44 111 SER A N 1
ATOM 871 C CA . SER A 1 111 ? 14.688 -7.500 -1.809 1.00 73.44 111 SER A CA 1
ATOM 872 C C . SER A 1 111 ? 15.978 -6.736 -1.516 1.00 73.44 111 SER A C 1
ATOM 874 O O . SER A 1 111 ? 15.933 -5.546 -1.210 1.00 73.44 111 SER A O 1
ATOM 876 N N . ASP A 1 112 ? 17.120 -7.401 -1.703 1.00 71.88 112 ASP A N 1
ATOM 877 C CA . ASP A 1 112 ? 18.448 -6.783 -1.609 1.00 71.88 112 ASP A CA 1
ATOM 878 C C . ASP A 1 112 ? 18.776 -5.887 -2.817 1.00 71.88 112 ASP A C 1
ATOM 880 O O . ASP A 1 112 ? 19.653 -5.026 -2.745 1.00 71.88 112 ASP A O 1
ATOM 884 N N . SER A 1 113 ? 18.077 -6.069 -3.946 1.00 78.31 113 SER A N 1
ATOM 885 C CA . SER A 1 113 ? 18.326 -5.327 -5.186 1.00 78.31 113 SER A CA 1
ATOM 886 C C . SER A 1 113 ? 17.027 -5.004 -5.926 1.00 78.31 113 SER A C 1
ATOM 888 O O . SER A 1 113 ? 16.323 -5.901 -6.390 1.00 78.31 113 SER A O 1
ATOM 890 N N . ALA A 1 114 ? 16.743 -3.716 -6.101 1.00 86.75 114 ALA A N 1
ATOM 891 C CA . ALA A 1 114 ? 15.604 -3.220 -6.858 1.00 86.75 114 ALA A CA 1
ATOM 892 C C . ALA A 1 114 ? 16.051 -2.017 -7.687 1.00 86.75 114 ALA A C 1
ATOM 894 O O . ALA A 1 114 ? 16.649 -1.075 -7.164 1.00 86.75 114 ALA A O 1
ATOM 895 N N . GLU A 1 115 ? 15.751 -2.039 -8.981 1.00 91.06 115 GLU A N 1
ATOM 896 C CA . GLU A 1 115 ? 15.986 -0.896 -9.855 1.00 91.06 115 GLU A CA 1
ATOM 897 C C . GLU A 1 115 ? 14.804 0.061 -9.726 1.00 91.06 115 GLU A C 1
ATOM 899 O O . GLU A 1 115 ? 13.657 -0.332 -9.933 1.00 91.06 115 GLU A O 1
ATOM 904 N N . ARG A 1 116 ? 15.052 1.332 -9.397 1.00 92.06 116 ARG A N 1
ATOM 905 C CA . ARG A 1 116 ? 13.985 2.336 -9.419 1.00 92.06 116 ARG A CA 1
ATOM 906 C C . ARG A 1 116 ? 13.689 2.734 -10.862 1.00 92.06 116 ARG A C 1
ATOM 908 O O . ARG A 1 116 ? 14.480 3.437 -11.484 1.00 92.06 116 ARG A O 1
ATOM 915 N N . LEU A 1 117 ? 12.517 2.341 -11.343 1.00 93.00 117 LEU A N 1
ATOM 916 C CA . LEU A 1 117 ? 12.046 2.571 -12.708 1.00 93.00 117 LEU A CA 1
ATOM 917 C C . LEU A 1 117 ? 11.373 3.934 -12.872 1.00 93.00 117 LEU A C 1
ATOM 919 O O . LEU A 1 117 ? 11.485 4.554 -13.927 1.00 93.00 117 LEU A O 1
ATOM 923 N N . ALA A 1 118 ? 10.679 4.410 -11.834 1.00 92.50 118 ALA A N 1
ATOM 924 C CA . ALA A 1 118 ? 10.053 5.728 -11.831 1.00 92.50 118 ALA A CA 1
ATOM 925 C C . ALA A 1 118 ? 10.082 6.368 -10.438 1.00 92.50 118 ALA A C 1
ATOM 927 O O . ALA A 1 118 ? 10.050 5.688 -9.410 1.00 92.50 118 ALA A O 1
ATOM 928 N N . LYS A 1 119 ? 10.144 7.701 -10.415 1.00 92.62 119 LYS A N 1
ATOM 929 C CA . LYS A 1 119 ? 9.970 8.513 -9.201 1.00 92.62 119 LYS A CA 1
ATOM 930 C C . LYS A 1 119 ? 8.473 8.634 -8.857 1.00 92.62 119 LYS A C 1
ATOM 932 O O . LYS A 1 119 ? 7.648 8.368 -9.734 1.00 92.62 119 LYS A O 1
ATOM 937 N N . PRO A 1 120 ? 8.121 9.076 -7.636 1.00 92.25 120 PRO A N 1
ATOM 938 C CA . PRO A 1 120 ? 6.751 9.450 -7.310 1.00 92.25 120 PRO A CA 1
ATOM 939 C C . PRO A 1 120 ? 6.197 10.471 -8.305 1.00 92.25 120 PRO A C 1
ATOM 941 O O . PRO A 1 120 ? 6.932 11.339 -8.786 1.00 92.25 120 PRO A O 1
ATOM 944 N N . ARG A 1 121 ? 4.898 10.378 -8.598 1.00 89.75 121 ARG A N 1
ATOM 945 C CA . ARG A 1 121 ? 4.208 11.342 -9.470 1.00 89.75 121 ARG A CA 1
ATOM 946 C C . ARG A 1 121 ? 4.000 12.674 -8.759 1.00 89.75 121 ARG A C 1
ATOM 948 O O . ARG A 1 121 ? 4.105 13.724 -9.383 1.00 89.75 121 ARG A O 1
ATOM 955 N N . LEU A 1 122 ? 3.721 12.614 -7.461 1.00 88.06 122 LEU A N 1
ATOM 956 C CA . LEU A 1 122 ? 3.591 13.760 -6.574 1.00 88.06 122 LEU A CA 1
ATOM 957 C C . LEU A 1 122 ? 4.639 13.677 -5.467 1.00 88.06 122 LEU A C 1
ATOM 959 O O . LEU A 1 122 ? 5.000 12.595 -5.007 1.00 88.06 122 LEU A O 1
ATOM 963 N N . TYR A 1 123 ? 5.107 14.838 -5.021 1.00 81.00 123 TYR A N 1
ATOM 964 C CA . TYR A 1 123 ? 6.008 14.956 -3.881 1.00 81.00 123 TYR A CA 1
ATOM 965 C C . TYR A 1 123 ? 5.239 15.509 -2.690 1.00 81.00 123 TYR A C 1
ATOM 967 O O . TYR A 1 123 ? 4.370 16.366 -2.838 1.00 81.00 123 TYR A O 1
ATOM 975 N N . MET A 1 124 ? 5.562 15.008 -1.504 1.00 67.62 124 MET A N 1
ATOM 976 C CA . MET A 1 124 ? 4.987 15.523 -0.270 1.00 67.62 124 MET A CA 1
ATOM 977 C C . MET A 1 124 ? 5.649 16.850 0.093 1.00 67.62 124 MET A C 1
ATOM 979 O O . MET A 1 124 ? 6.874 16.982 0.025 1.00 67.62 124 MET A O 1
ATOM 983 N N . GLU A 1 1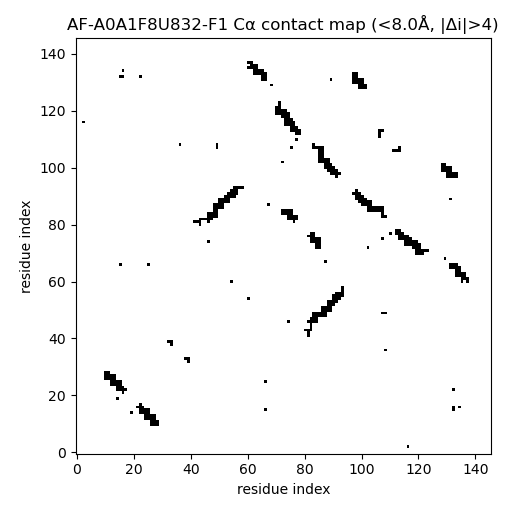25 ? 4.858 17.820 0.541 1.00 59.16 125 GLU A N 1
ATOM 984 C CA . GLU A 1 125 ? 5.404 18.972 1.253 1.00 59.16 125 GLU A CA 1
ATOM 985 C C . GLU A 1 125 ? 5.957 18.510 2.614 1.00 59.16 125 GLU A C 1
ATOM 987 O O . GLU A 1 125 ? 5.486 17.521 3.175 1.00 59.16 125 GLU A O 1
ATOM 992 N N . LYS A 1 126 ? 6.977 19.202 3.143 1.00 47.72 126 LYS A N 1
ATOM 993 C CA . LYS A 1 126 ? 7.847 18.782 4.272 1.00 47.72 126 LYS A CA 1
ATOM 994 C C . LYS A 1 126 ? 7.145 18.325 5.572 1.00 47.72 126 LYS A C 1
ATOM 996 O O . LYS A 1 126 ? 7.823 17.796 6.449 1.00 47.72 126 LYS A O 1
ATOM 1001 N N . HIS A 1 127 ? 5.827 18.490 5.692 1.00 45.34 127 HIS A N 1
ATOM 1002 C CA . HIS A 1 127 ? 5.010 18.103 6.848 1.00 45.34 127 HIS A CA 1
ATOM 1003 C C . HIS A 1 127 ? 3.743 17.310 6.486 1.00 45.34 127 HIS A C 1
ATOM 1005 O O . HIS A 1 127 ? 2.853 17.174 7.323 1.00 45.34 127 HIS A O 1
ATOM 1011 N N . GLY A 1 128 ? 3.638 16.788 5.260 1.00 47.41 128 GLY A N 1
ATOM 1012 C CA . GLY A 1 128 ? 2.516 15.944 4.867 1.00 47.41 128 GLY A CA 1
ATOM 1013 C C . GLY A 1 128 ? 2.503 14.674 5.714 1.00 47.41 128 GLY A C 1
ATOM 1014 O O . GLY A 1 128 ? 3.309 13.776 5.518 1.00 47.41 128 GLY A O 1
ATOM 1015 N N . LEU A 1 129 ? 1.618 14.586 6.694 1.00 51.34 129 LEU A N 1
ATOM 1016 C CA . LEU A 1 129 ? 1.208 13.300 7.233 1.00 51.34 129 LEU A CA 1
ATOM 1017 C C . LEU A 1 129 ? 0.030 12.864 6.373 1.00 51.34 129 LEU A C 1
ATOM 1019 O O . LEU A 1 129 ? -0.951 13.603 6.272 1.00 51.34 129 LEU A O 1
ATOM 1023 N N . PHE A 1 130 ? 0.104 11.680 5.763 1.00 58.25 130 PHE A N 1
ATOM 1024 C CA . PHE A 1 130 ? -1.123 11.043 5.310 1.00 58.25 130 PHE A CA 1
ATOM 1025 C C . PHE A 1 130 ? -1.924 10.752 6.569 1.00 58.25 130 PHE A C 1
ATOM 1027 O O . PHE A 1 130 ? -1.549 9.896 7.377 1.00 58.25 130 PHE A O 1
ATOM 1034 N N . ARG A 1 131 ? -3.014 11.496 6.763 1.00 53.91 131 ARG A N 1
ATOM 1035 C CA . ARG A 1 131 ? -4.097 10.985 7.587 1.00 53.91 131 ARG A CA 1
ATOM 1036 C C . ARG A 1 131 ? -4.590 9.774 6.816 1.00 53.91 131 ARG A C 1
ATOM 1038 O O . ARG A 1 131 ? -5.266 9.936 5.804 1.00 53.91 131 ARG A O 1
ATOM 1045 N N . ALA A 1 132 ? -4.189 8.575 7.233 1.00 51.34 132 ALA A N 1
ATOM 1046 C CA . ALA A 1 132 ? -4.978 7.425 6.853 1.00 51.34 132 ALA A CA 1
ATOM 1047 C C . ALA A 1 132 ? -6.314 7.656 7.538 1.00 51.34 132 ALA A C 1
ATOM 1049 O O . ALA A 1 132 ? -6.459 7.447 8.741 1.00 51.34 132 ALA A O 1
ATOM 1050 N N . PHE A 1 133 ? -7.290 8.137 6.772 1.00 51.19 133 PHE A N 1
ATOM 1051 C CA . PHE A 1 133 ? -8.629 7.728 7.106 1.00 51.19 133 PHE A CA 1
ATOM 1052 C C . PHE A 1 133 ? -8.580 6.208 6.935 1.00 51.19 133 PHE A C 1
ATOM 1054 O O . PHE A 1 133 ? -8.060 5.647 5.977 1.00 51.19 133 PHE A O 1
ATOM 1061 N N . SER A 1 134 ? -8.912 5.513 7.982 1.00 50.44 134 SER A N 1
ATOM 1062 C CA . SER A 1 134 ? -9.366 4.148 7.886 1.00 50.44 134 SER A CA 1
ATOM 1063 C C . SER A 1 134 ? -10.682 4.287 8.599 1.00 50.44 134 SER A C 1
ATOM 1065 O O . SER A 1 134 ? -10.695 4.7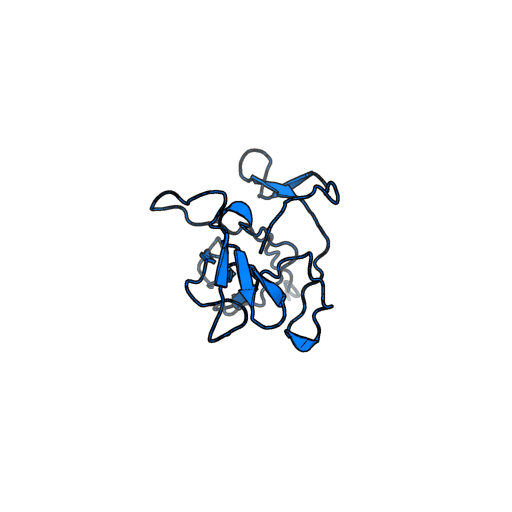83 9.728 1.00 50.44 134 SER A O 1
ATOM 1067 N N . ASP A 1 135 ? -11.780 3.969 7.923 1.00 47.16 135 ASP A N 1
ATOM 1068 C CA . ASP A 1 135 ? -13.043 3.770 8.621 1.00 47.16 135 ASP A CA 1
ATOM 1069 C C . ASP A 1 135 ? -12.823 2.534 9.511 1.00 47.16 135 ASP A C 1
ATOM 1071 O O . ASP A 1 135 ? -13.039 1.392 9.106 1.00 47.16 135 ASP A O 1
ATOM 1075 N N . LEU A 1 136 ? -12.220 2.769 10.679 1.00 46.22 136 LEU A N 1
ATOM 1076 C CA . LEU A 1 136 ? -11.974 1.797 11.729 1.00 46.22 136 LEU A CA 1
ATOM 1077 C C . LEU A 1 136 ? -13.249 1.773 12.552 1.00 46.22 136 LEU A C 1
ATOM 1079 O O . LEU A 1 136 ? -13.417 2.548 13.493 1.00 46.22 136 LEU A O 1
ATOM 1083 N N . PHE A 1 137 ? -14.194 0.929 12.165 1.00 42.50 137 PHE A N 1
ATOM 1084 C CA . PHE A 1 137 ? -15.374 0.734 12.987 1.00 42.50 137 PHE A CA 1
ATOM 1085 C C . PHE A 1 137 ? -15.023 -0.202 14.141 1.00 42.50 137 PHE A C 1
ATOM 1087 O O . PHE A 1 137 ? -14.850 -1.409 13.963 1.00 42.50 137 PHE A O 1
ATOM 1094 N N . ALA A 1 138 ? -14.948 0.359 15.348 1.00 36.94 138 ALA A N 1
ATOM 1095 C CA . ALA A 1 138 ? -14.951 -0.419 16.576 1.00 36.94 138 ALA A CA 1
ATOM 1096 C C . ALA A 1 138 ? -16.300 -1.148 16.709 1.00 36.94 138 ALA A C 1
ATOM 1098 O O . ALA A 1 138 ? -17.305 -0.584 17.148 1.00 36.94 138 ALA A O 1
ATOM 1099 N N . HIS A 1 139 ? -16.338 -2.424 16.335 1.00 36.72 139 HIS A N 1
ATOM 1100 C CA . HIS A 1 139 ? -17.467 -3.300 16.626 1.00 36.72 139 HIS A CA 1
ATOM 1101 C C . HIS A 1 139 ? -17.004 -4.590 17.308 1.00 36.72 139 HIS A C 1
ATOM 1103 O O . HIS A 1 139 ? -16.769 -5.595 16.648 1.00 36.72 139 HIS A O 1
ATOM 1109 N N . ALA A 1 140 ? -16.904 -4.532 18.644 1.00 32.44 140 ALA A N 1
ATOM 1110 C CA . ALA A 1 140 ? -17.223 -5.584 19.632 1.00 32.44 140 ALA A CA 1
ATOM 1111 C C . ALA A 1 140 ? -16.741 -5.109 21.028 1.00 32.44 140 ALA A C 1
ATOM 1113 O O . ALA A 1 140 ? -15.591 -4.724 21.155 1.00 32.44 140 ALA A O 1
ATOM 1114 N N . ALA A 1 141 ? -17.494 -5.094 22.132 1.00 34.41 141 ALA A N 1
ATOM 1115 C CA . ALA A 1 141 ? -18.824 -5.607 22.425 1.00 34.41 141 ALA A CA 1
ATOM 1116 C C . ALA A 1 141 ? -19.437 -4.839 23.618 1.00 34.41 141 ALA A C 1
ATOM 1118 O O . ALA A 1 141 ? -18.951 -4.930 24.742 1.00 34.41 141 ALA A O 1
ATOM 1119 N N . SER A 1 142 ? -20.560 -4.152 23.404 1.00 38.38 142 SER A N 1
ATOM 1120 C CA . SER A 1 142 ? -21.525 -3.852 24.466 1.00 38.38 142 SER A CA 1
ATOM 1121 C C . SER A 1 142 ? -22.531 -5.006 24.562 1.00 38.38 142 SER A C 1
ATOM 1123 O O . SER A 1 142 ? -23.626 -4.968 24.008 1.00 38.38 142 SER A O 1
ATOM 1125 N N . ARG A 1 143 ? -22.137 -6.081 25.249 1.00 36.78 143 ARG A N 1
ATOM 1126 C CA . ARG A 1 143 ? -23.042 -7.099 25.817 1.00 36.78 143 ARG A CA 1
ATOM 1127 C C . ARG A 1 143 ? -22.396 -7.586 27.124 1.00 36.78 143 ARG A C 1
ATOM 1129 O O . ARG A 1 143 ? -21.327 -8.168 27.055 1.00 36.78 143 ARG A O 1
ATOM 1136 N N . GLY A 1 144 ? -22.930 -7.369 28.320 1.00 31.02 144 GLY A N 1
ATOM 1137 C CA . GLY A 1 144 ? -24.221 -6.817 28.696 1.00 31.02 144 GLY A CA 1
ATOM 1138 C C . GLY A 1 144 ? -24.173 -6.129 30.061 1.00 31.02 144 GLY A C 1
ATOM 1139 O O . GLY A 1 144 ? -23.240 -6.293 30.843 1.00 31.02 144 GLY A O 1
ATOM 1140 N N . SER A 1 145 ? -25.197 -5.312 30.276 1.00 37.66 145 SER A N 1
ATOM 1141 C CA . SER A 1 145 ? -25.623 -4.805 31.572 1.00 37.66 145 SER A CA 1
ATOM 1142 C C . SER A 1 145 ? -26.455 -5.881 32.279 1.00 37.66 145 SER A C 1
ATOM 1144 O O . SER A 1 145 ? -27.194 -6.600 31.600 1.00 37.66 145 SER A O 1
ATOM 1146 N N . LEU A 1 146 ? -26.360 -5.856 33.616 1.00 35.53 146 LEU A N 1
ATOM 1147 C CA . LEU A 1 146 ? -27.093 -6.594 34.659 1.00 35.53 146 LEU A CA 1
ATOM 1148 C C . LEU A 1 146 ? -26.404 -7.862 35.175 1.00 35.53 146 LEU A C 1
ATOM 1150 O O . LEU A 1 146 ? -26.302 -8.855 34.425 1.00 35.53 146 LEU A O 1
#

pLDDT: mean 77.27, std 16.08, range [31.02, 94.31]

Secondary structure (DSSP, 8-state):
---------PPEEEEEEEETTEEEEEEE------SSSTTS---TTSEE--EEEEEESSSPPP-S-----GGG--EEEETTS-EEEPPEEEEEETT-SS-EEEE--SPGGG-S-EEEEE--SS---TT--EE---------------

Solvent-accessible surface area (backbone atoms only — not comparable to full-atom values): 9611 Å² total; per-residue (Å²): 136,90,84,81,91,74,93,86,76,88,64,51,84,39,81,47,52,95,44,101,91,47,64,47,85,42,72,55,76,84,84,83,80,63,95,49,79,85,74,50,78,90,47,76,90,46,68,47,68,49,74,47,80,45,78,66,35,97,62,88,83,54,80,81,49,78,76,73,71,61,54,58,34,33,36,30,36,37,91,88,56,44,32,27,24,44,23,38,36,39,45,33,45,75,89,46,98,57,38,43,42,44,77,47,91,58,59,46,92,79,47,97,62,66,49,76,75,41,72,42,81,43,81,78,62,101,78,68,66,49,72,32,58,49,68,58,65,88,82,86,76,98,75,81,86,134

Foldseek 3Di:
DDDDDDDDDDADWDFFDPDPVGTDTDGDDDDPDDPDPVPDDDDLNDADEAEAEAEQEPDDWDFPDWDDPQLQWFWKADPVSHIYTFYWYWHDYHPDPFTWIDGDPQDPPNDPDIHGPGGRNDHDDPPDTPRTRGVGDPDDDCPDDD

Nearest PDB structures (foldseek):
  8qkh-assembly1_s  TM=3.240E-01  e=7.732E+00  Staphylococcus phage 812

Sequence (146 aa):
MLLQEVQTQRLSDTWFGPNTQVGELCYADKTQARHSKEELPRRVHKAVTPVTVKNNSSQMMSIEKLSLPVPYLSLYGLADGSLWTDQVILDHQDDAELSRLQISKQMPAGSDSAERLAKPRLYMEKHGLFRAFSDLFAHAASRGSL

Radius of gyration: 17.4 Å; Cα contacts (8 Å, |Δi|>4): 231; chains: 1; bounding box: 46×36×57 Å